Protein AF-A0A963PH60-F1 (afdb_monomer)

Sequence (102 aa):
MQGYPPNDAPQRLEKDRLSLALSRLRGVYSDNLIEVVEWCMSLDPLSRPQSVFALQKELSRETERSYTKLTVAEKMRLQFDNIVSDNKKSPRKSTVAGTKFK

Structure (mmCIF, N/CA/C/O backbone):
data_AF-A0A963PH60-F1
#
_entry.id   AF-A0A963PH60-F1
#
loop_
_atom_site.group_PDB
_atom_site.id
_atom_site.type_symbol
_atom_site.label_atom_id
_atom_site.label_alt_id
_atom_site.label_comp_id
_atom_site.label_asym_id
_atom_site.label_entity_id
_atom_site.label_seq_id
_atom_site.pdbx_PDB_ins_code
_atom_site.Cartn_x
_atom_site.Cartn_y
_atom_site.Cartn_z
_atom_site.occupancy
_atom_site.B_iso_or_equiv
_atom_site.auth_seq_id
_atom_site.auth_comp_id
_atom_site.auth_asym_id
_atom_site.auth_atom_id
_atom_site.pdbx_PDB_model_num
ATOM 1 N N . MET A 1 1 ? 1.015 -8.530 12.121 1.00 63.09 1 MET A N 1
ATOM 2 C CA . MET A 1 1 ? 2.007 -9.053 11.152 1.00 63.09 1 MET A CA 1
ATOM 3 C C . MET A 1 1 ? 1.522 -10.393 10.619 1.00 63.09 1 MET A C 1
ATOM 5 O O . MET A 1 1 ? 1.253 -11.270 11.425 1.00 63.09 1 MET A O 1
ATOM 9 N N . GLN A 1 2 ? 1.374 -10.545 9.299 1.00 69.19 2 GLN A N 1
ATOM 10 C CA . GLN A 1 2 ? 0.912 -11.799 8.682 1.00 69.19 2 GLN A CA 1
ATOM 11 C C . GLN A 1 2 ? 2.007 -12.888 8.648 1.00 69.19 2 GLN A C 1
ATOM 13 O O . GLN A 1 2 ? 1.688 -14.060 8.526 1.00 69.19 2 GLN A O 1
ATOM 18 N N . GLY A 1 3 ? 3.283 -12.524 8.842 1.00 79.19 3 GLY A N 1
ATOM 19 C CA . GLY A 1 3 ? 4.381 -13.471 9.097 1.00 79.19 3 GLY A CA 1
ATOM 20 C C . GLY A 1 3 ? 5.003 -14.121 7.856 1.00 79.19 3 GLY A C 1
ATOM 21 O O . GLY A 1 3 ? 5.986 -14.840 7.983 1.00 79.19 3 GLY A O 1
ATOM 22 N N . TYR A 1 4 ? 4.477 -13.841 6.665 1.00 80.12 4 TYR A N 1
ATOM 23 C CA . TYR A 1 4 ? 5.022 -14.284 5.380 1.00 80.12 4 TYR A CA 1
ATOM 24 C C . TYR A 1 4 ? 5.061 -13.090 4.421 1.00 80.12 4 TYR A C 1
ATOM 26 O O . TYR A 1 4 ? 4.164 -12.239 4.490 1.00 80.12 4 TYR A O 1
ATOM 34 N N . PRO A 1 5 ? 6.081 -12.996 3.550 1.00 82.19 5 PRO A N 1
ATOM 35 C CA . PRO A 1 5 ? 6.160 -11.918 2.580 1.00 82.19 5 PRO A CA 1
ATOM 36 C C . PRO A 1 5 ? 4.979 -11.990 1.594 1.00 82.19 5 PRO A C 1
ATOM 38 O O . PRO A 1 5 ? 4.486 -13.081 1.294 1.00 82.19 5 PRO A O 1
ATOM 41 N N . PRO A 1 6 ? 4.498 -10.839 1.100 1.00 85.81 6 PRO A N 1
ATOM 42 C CA . PRO A 1 6 ? 3.501 -10.800 0.037 1.00 85.81 6 PRO A CA 1
ATOM 43 C C . PRO A 1 6 ? 4.062 -11.398 -1.261 1.00 85.81 6 PRO A C 1
ATOM 45 O O . PRO A 1 6 ? 5.273 -11.452 -1.455 1.00 85.81 6 PRO A O 1
ATOM 48 N N . ASN A 1 7 ? 3.170 -11.821 -2.160 1.00 87.88 7 ASN A N 1
ATOM 49 C CA . ASN A 1 7 ? 3.560 -12.358 -3.466 1.00 87.88 7 ASN A CA 1
ATOM 50 C C . ASN A 1 7 ? 4.370 -11.330 -4.276 1.00 87.88 7 ASN A C 1
ATOM 52 O O . ASN A 1 7 ? 4.074 -10.130 -4.236 1.00 87.88 7 ASN A O 1
ATOM 56 N N . ASP A 1 8 ? 5.319 -11.818 -5.075 1.00 88.12 8 ASP A N 1
ATOM 57 C CA . ASP A 1 8 ? 6.129 -10.979 -5.959 1.00 88.12 8 ASP A CA 1
ATOM 58 C C . ASP A 1 8 ? 5.280 -10.250 -7.011 1.00 88.12 8 ASP A C 1
ATOM 60 O O . ASP A 1 8 ? 4.204 -10.708 -7.414 1.00 88.12 8 ASP A O 1
ATOM 64 N N . ALA A 1 9 ? 5.791 -9.119 -7.507 1.00 87.06 9 ALA A N 1
ATOM 65 C CA . ALA A 1 9 ? 5.078 -8.263 -8.456 1.00 87.06 9 ALA A CA 1
ATOM 66 C C . ALA A 1 9 ? 4.580 -8.997 -9.723 1.00 87.06 9 ALA A C 1
ATOM 68 O O . ALA A 1 9 ? 3.411 -8.807 -10.058 1.00 87.06 9 ALA A O 1
ATOM 69 N N . PRO A 1 10 ? 5.358 -9.882 -10.389 1.00 89.19 10 PRO A N 1
ATOM 70 C CA . PRO A 1 10 ? 4.865 -10.612 -11.560 1.00 89.19 10 PRO A CA 1
ATOM 71 C C . PRO A 1 10 ? 3.643 -11.491 -11.263 1.00 89.19 10 PRO A C 1
ATOM 73 O O . PRO A 1 10 ? 2.698 -11.512 -12.042 1.00 89.19 10 PRO A O 1
ATOM 76 N N . GLN A 1 11 ? 3.608 -12.160 -10.106 1.00 89.50 11 GLN A N 1
ATOM 77 C CA . GLN A 1 11 ? 2.462 -12.990 -9.707 1.00 89.50 11 GLN A CA 1
ATOM 78 C C . GLN A 1 11 ? 1.235 -12.138 -9.360 1.00 89.50 11 GLN A C 1
ATOM 80 O O . GLN A 1 11 ? 0.093 -12.552 -9.561 1.00 89.50 11 GLN A O 1
ATOM 85 N N . ARG A 1 12 ? 1.458 -10.927 -8.839 1.00 92.69 12 ARG A N 1
ATOM 86 C CA . ARG A 1 12 ? 0.388 -9.970 -8.543 1.00 92.69 12 ARG A CA 1
ATOM 87 C C . ARG A 1 12 ? -0.218 -9.341 -9.800 1.00 92.69 12 ARG A C 1
ATOM 89 O O . ARG A 1 12 ? -1.386 -8.976 -9.743 1.00 92.69 12 ARG A O 1
ATOM 96 N N . LEU A 1 13 ? 0.512 -9.271 -10.921 1.00 90.94 13 LEU A N 1
ATOM 97 C CA . LEU A 1 13 ? -0.052 -8.839 -12.211 1.00 90.94 13 LEU A CA 1
ATOM 98 C C . LEU A 1 13 ? -1.166 -9.778 -12.697 1.00 90.94 13 LEU A C 1
ATOM 100 O O . LEU A 1 13 ? -2.132 -9.315 -13.294 1.00 90.94 13 LEU A O 1
ATOM 104 N N . GLU A 1 14 ? -1.061 -11.082 -12.421 1.00 90.06 14 GLU A N 1
ATOM 105 C CA . GLU A 1 14 ? -2.108 -12.050 -12.774 1.00 90.06 14 GLU A CA 1
ATOM 106 C C . GLU A 1 14 ? -3.323 -11.944 -11.848 1.00 90.06 14 GLU A C 1
ATOM 108 O O . GLU A 1 14 ? -4.473 -11.936 -12.292 1.00 90.06 14 GLU A O 1
ATOM 113 N N . LYS A 1 15 ? -3.073 -11.905 -10.534 1.00 88.00 15 LYS A N 1
ATOM 114 C CA . LYS A 1 15 ? -4.121 -11.779 -9.523 1.00 88.00 15 LYS A CA 1
ATOM 115 C C . LYS A 1 15 ? -3.596 -11.070 -8.286 1.00 88.00 15 LYS A C 1
ATOM 117 O O . LYS A 1 15 ? -3.007 -11.698 -7.400 1.00 88.00 15 LYS A O 1
ATOM 122 N N . ASP A 1 16 ? -3.900 -9.783 -8.176 1.00 88.69 16 ASP A N 1
ATOM 123 C CA . ASP A 1 16 ? -3.544 -9.036 -6.980 1.00 88.69 16 ASP A CA 1
ATOM 124 C C . ASP A 1 16 ? -4.494 -9.377 -5.824 1.00 88.69 16 ASP A C 1
ATOM 126 O O . ASP A 1 16 ? -5.718 -9.283 -5.931 1.00 88.69 16 ASP A O 1
ATOM 130 N N . ARG A 1 17 ? -3.916 -9.813 -4.704 1.00 88.62 17 ARG A N 1
ATOM 131 C CA . ARG A 1 17 ? -4.636 -10.073 -3.446 1.00 88.62 17 ARG A CA 1
ATOM 132 C C . ARG A 1 17 ? -4.113 -9.203 -2.305 1.00 88.62 17 ARG A C 1
ATOM 134 O O . ARG A 1 17 ? -4.468 -9.459 -1.156 1.00 88.62 17 ARG A O 1
ATOM 141 N N . LEU A 1 18 ? -3.270 -8.210 -2.599 1.00 89.62 18 LEU A N 1
ATOM 142 C CA . LEU A 1 18 ? -2.663 -7.358 -1.583 1.00 89.62 18 LEU A CA 1
ATOM 143 C C . LEU A 1 18 ? -3.722 -6.583 -0.794 1.00 89.62 18 LEU A C 1
ATOM 145 O O . LEU A 1 18 ? -3.735 -6.667 0.431 1.00 89.62 18 LEU A O 1
ATOM 149 N N . SER A 1 19 ? -4.648 -5.912 -1.479 1.00 87.50 19 SER A N 1
ATOM 150 C CA . SER A 1 19 ? -5.732 -5.146 -0.848 1.00 87.50 19 SER A CA 1
ATOM 151 C C . SER A 1 19 ? -6.584 -6.012 0.088 1.00 87.50 19 SER A C 1
ATOM 153 O O . SER A 1 19 ? -6.908 -5.617 1.209 1.00 87.50 19 SER A O 1
ATOM 155 N N . LEU A 1 20 ? -6.877 -7.251 -0.320 1.00 87.50 20 LEU A N 1
ATOM 156 C CA . LEU A 1 20 ? -7.584 -8.243 0.494 1.00 87.50 20 LEU A CA 1
ATOM 157 C C . LEU A 1 20 ? -6.777 -8.680 1.726 1.00 87.50 20 LEU A C 1
ATOM 159 O O . LEU A 1 20 ? -7.339 -8.893 2.799 1.00 87.50 20 LEU A O 1
ATOM 163 N N . ALA A 1 21 ? -5.466 -8.874 1.575 1.00 88.06 21 ALA A N 1
ATOM 164 C CA . ALA A 1 21 ? -4.590 -9.247 2.680 1.00 88.06 21 ALA A CA 1
ATOM 165 C C . ALA A 1 21 ? -4.482 -8.106 3.703 1.00 88.06 21 ALA A C 1
ATOM 167 O O . ALA A 1 21 ? -4.641 -8.335 4.902 1.00 88.06 21 ALA A O 1
ATOM 168 N N . LEU A 1 22 ? -4.306 -6.873 3.227 1.00 88.62 22 LEU A N 1
ATOM 169 C CA . LEU A 1 22 ? -4.213 -5.671 4.051 1.00 88.62 22 LEU A CA 1
ATOM 170 C C . LEU A 1 22 ? -5.521 -5.356 4.785 1.00 88.62 22 LEU A C 1
ATOM 172 O O . LEU A 1 22 ? -5.496 -5.016 5.967 1.00 88.62 22 LEU A O 1
ATOM 176 N N . SER A 1 23 ? -6.675 -5.563 4.148 1.00 85.81 23 SER A N 1
ATOM 177 C CA . SER A 1 23 ? -7.977 -5.350 4.796 1.00 85.81 23 SER A CA 1
ATOM 178 C C . SER A 1 23 ? -8.252 -6.310 5.962 1.00 85.81 23 SER A C 1
ATOM 180 O O . SER A 1 23 ? -9.009 -5.958 6.864 1.00 85.81 23 SER A O 1
ATOM 182 N N . ARG A 1 24 ? -7.583 -7.473 6.038 1.00 87.00 24 ARG A N 1
ATOM 183 C CA . ARG A 1 24 ? -7.628 -8.351 7.231 1.00 87.00 24 ARG A CA 1
ATOM 184 C C . ARG A 1 24 ? -6.890 -7.769 8.434 1.00 87.00 24 ARG A C 1
ATOM 186 O O . ARG A 1 24 ? -7.108 -8.229 9.550 1.00 87.00 24 ARG A O 1
ATOM 193 N N . LEU A 1 25 ? -6.006 -6.797 8.213 1.00 86.94 25 LEU A N 1
ATOM 194 C CA . LEU A 1 25 ? -5.256 -6.118 9.265 1.00 86.94 25 LEU A CA 1
ATOM 195 C C . LEU A 1 25 ? -5.981 -4.871 9.803 1.00 86.94 25 LEU A C 1
ATOM 197 O O . LEU A 1 25 ? -5.514 -4.279 10.783 1.00 86.94 25 LEU A O 1
ATOM 201 N N . ARG A 1 26 ? -7.127 -4.491 9.212 1.00 85.62 26 ARG A N 1
ATOM 202 C CA . ARG A 1 26 ? -7.996 -3.441 9.762 1.00 85.62 26 ARG A CA 1
ATOM 203 C C . ARG A 1 26 ? -8.424 -3.807 11.182 1.00 85.62 26 ARG A C 1
ATOM 205 O O . ARG A 1 26 ? -8.793 -4.946 11.466 1.00 85.62 26 ARG A O 1
ATOM 212 N N . GLY A 1 27 ? -8.360 -2.835 12.088 1.00 82.00 27 GLY A N 1
ATOM 213 C CA . GLY A 1 27 ? -8.618 -3.036 13.518 1.00 82.00 27 GLY A CA 1
ATOM 214 C C . GLY A 1 27 ? -7.385 -3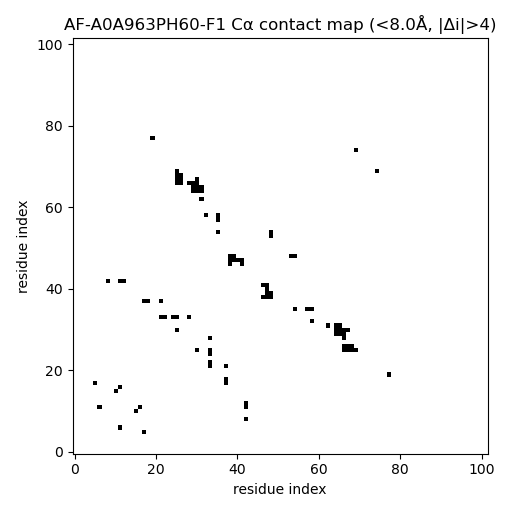.429 14.341 1.00 82.00 27 GLY A C 1
ATOM 215 O O . GLY A 1 27 ? -7.435 -3.312 15.561 1.00 82.00 27 GLY A O 1
ATOM 216 N N . VAL A 1 28 ? -6.282 -3.838 13.699 1.00 87.38 28 VAL A N 1
ATOM 217 C CA . VAL A 1 28 ? -4.957 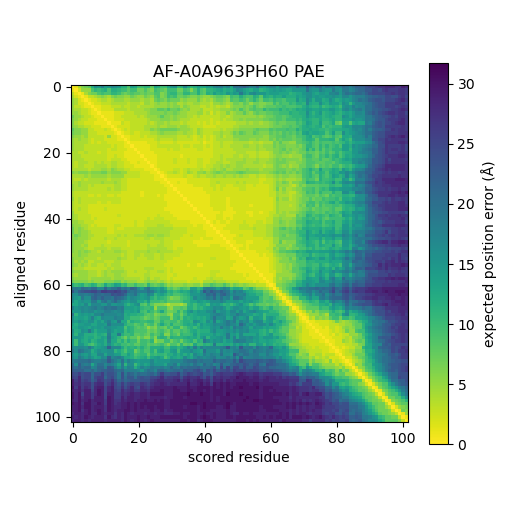-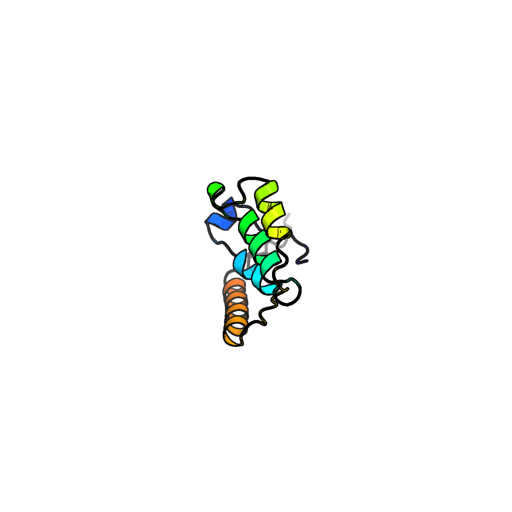3.984 14.337 1.00 87.38 28 VAL A CA 1
ATOM 218 C C . VAL A 1 28 ? -4.097 -2.760 14.030 1.00 87.38 28 VAL A C 1
ATOM 220 O O . VAL A 1 28 ? -3.523 -2.155 14.934 1.00 87.38 28 VAL A O 1
ATOM 223 N N . TYR A 1 29 ? -4.053 -2.363 12.759 1.00 88.38 29 TYR A N 1
ATOM 224 C CA . TYR A 1 29 ? -3.394 -1.140 12.301 1.00 88.38 29 TYR A CA 1
ATOM 225 C C . TYR A 1 29 ? -4.433 -0.090 11.892 1.00 88.38 29 TYR A C 1
ATOM 227 O O . TYR A 1 29 ? -5.578 -0.438 11.591 1.00 88.38 29 TYR A O 1
ATOM 235 N N . SER A 1 30 ? -4.041 1.187 11.936 1.00 88.88 30 SER A N 1
ATOM 236 C CA . SER A 1 30 ? -4.878 2.301 11.480 1.00 88.88 30 SER A CA 1
ATOM 237 C C . SER A 1 30 ? -5.034 2.279 9.962 1.00 88.88 30 SER A C 1
ATOM 239 O O . SER A 1 30 ? -4.144 1.801 9.252 1.00 88.88 30 SER A O 1
ATOM 241 N N . ASP A 1 31 ? -6.129 2.853 9.466 1.00 88.38 31 ASP A N 1
ATOM 242 C CA . ASP A 1 31 ? -6.402 2.893 8.027 1.00 88.38 31 ASP A CA 1
ATOM 243 C C . ASP A 1 31 ? -5.312 3.664 7.268 1.00 88.38 31 ASP A C 1
ATOM 245 O O . ASP A 1 31 ? -4.790 3.152 6.284 1.00 88.38 31 ASP A O 1
ATOM 249 N N . ASN A 1 32 ? -4.839 4.794 7.813 1.00 90.25 32 ASN A N 1
ATOM 250 C CA . ASN A 1 32 ? -3.730 5.560 7.227 1.00 90.25 32 ASN A CA 1
ATOM 251 C C . ASN A 1 32 ? -2.458 4.712 7.031 1.00 90.25 32 ASN A C 1
ATOM 253 O O . ASN A 1 32 ? -1.809 4.772 5.993 1.00 90.25 32 ASN A O 1
ATOM 257 N N . LEU A 1 33 ? -2.093 3.876 8.013 1.00 90.44 33 LEU A N 1
ATOM 258 C CA . LEU A 1 33 ? -0.907 3.026 7.873 1.00 90.44 33 LEU A CA 1
ATOM 259 C C . LEU A 1 33 ? -1.118 1.953 6.799 1.00 90.44 33 LEU A C 1
ATOM 261 O O . LEU A 1 33 ? -0.195 1.645 6.048 1.00 90.44 33 LEU A O 1
ATOM 265 N N . ILE A 1 34 ? -2.321 1.383 6.732 1.00 91.38 34 ILE A N 1
ATOM 266 C CA . ILE A 1 34 ? -2.673 0.387 5.719 1.00 91.38 34 ILE A CA 1
ATOM 267 C C . ILE A 1 34 ? -2.594 1.001 4.314 1.00 91.38 34 ILE A C 1
ATOM 269 O O . ILE A 1 34 ? -1.980 0.404 3.431 1.00 91.38 34 ILE A O 1
ATOM 273 N N . GLU A 1 35 ? -3.138 2.202 4.131 1.00 90.94 35 GLU A N 1
ATOM 274 C CA . GLU A 1 35 ? -3.122 2.939 2.864 1.00 90.94 35 GLU A CA 1
ATOM 275 C C . GLU A 1 35 ? -1.698 3.298 2.425 1.00 90.94 35 GLU A C 1
ATOM 277 O O . GLU A 1 35 ? -1.330 3.071 1.273 1.00 90.94 35 GLU A O 1
ATOM 282 N N . VAL A 1 36 ? -0.851 3.773 3.344 1.00 93.25 36 VAL A N 1
ATOM 283 C CA . VAL A 1 36 ? 0.557 4.076 3.039 1.00 93.25 36 VAL A CA 1
ATOM 284 C C . VAL A 1 36 ? 1.316 2.823 2.591 1.00 93.25 36 VAL A C 1
ATOM 286 O O . VAL A 1 36 ? 2.112 2.880 1.648 1.00 93.25 36 VAL A O 1
ATOM 289 N N . VAL A 1 37 ? 1.072 1.674 3.229 1.00 93.12 37 VAL A N 1
ATOM 290 C CA . VAL A 1 37 ? 1.691 0.401 2.829 1.00 93.12 37 VAL A CA 1
ATOM 291 C C . VAL A 1 37 ? 1.194 -0.037 1.450 1.00 93.12 37 VAL A C 1
ATOM 293 O O . VAL A 1 37 ? 2.006 -0.445 0.618 1.00 93.12 37 VAL A O 1
ATOM 296 N N . GLU A 1 38 ? -0.108 0.079 1.181 1.00 92.50 38 GLU A N 1
ATOM 297 C CA . GLU A 1 38 ? -0.683 -0.216 -0.135 1.00 92.50 38 GLU A CA 1
ATOM 298 C C . GLU A 1 38 ? -0.066 0.672 -1.224 1.00 92.50 38 GLU A C 1
ATOM 300 O O . GLU A 1 38 ? 0.380 0.162 -2.255 1.00 92.50 38 GLU A O 1
ATOM 305 N N . TRP A 1 39 ? 0.083 1.970 -0.949 1.00 94.50 39 TRP A N 1
ATOM 306 C CA . TRP A 1 39 ? 0.708 2.938 -1.848 1.00 94.50 39 TRP A CA 1
ATOM 307 C C . TRP A 1 39 ? 2.145 2.544 -2.217 1.00 94.50 39 TRP A C 1
ATOM 309 O O . TRP A 1 39 ? 2.491 2.480 -3.402 1.00 94.50 39 TRP A O 1
ATOM 319 N N . CYS A 1 40 ? 2.961 2.182 -1.221 1.00 94.12 40 CYS A N 1
ATOM 320 C CA . CYS A 1 40 ? 4.337 1.705 -1.417 1.00 94.12 40 CYS A CA 1
ATOM 321 C C . CYS A 1 40 ? 4.422 0.438 -2.279 1.00 94.12 40 CYS A C 1
ATOM 323 O O . CYS A 1 40 ? 5.420 0.208 -2.964 1.00 94.12 40 CYS A O 1
ATOM 325 N N . MET A 1 41 ? 3.385 -0.394 -2.238 1.00 93.25 41 MET A N 1
ATOM 326 C CA . MET A 1 41 ? 3.332 -1.696 -2.894 1.00 93.25 41 MET A CA 1
ATOM 327 C C . MET A 1 41 ? 2.529 -1.700 -4.203 1.00 93.25 41 MET A C 1
ATOM 329 O O . MET A 1 41 ? 2.237 -2.781 -4.734 1.00 93.25 41 MET A O 1
ATOM 333 N N . SER A 1 42 ? 2.196 -0.524 -4.740 1.00 93.25 42 SER A N 1
ATOM 334 C CA . SER A 1 42 ? 1.488 -0.372 -6.017 1.00 93.25 42 SER A CA 1
ATOM 335 C C . SER A 1 42 ? 2.198 -1.118 -7.150 1.00 93.25 42 SER A C 1
ATOM 337 O O . SER A 1 42 ? 3.429 -1.118 -7.234 1.00 93.25 42 SER A O 1
ATOM 339 N N . LEU A 1 43 ? 1.439 -1.775 -8.031 1.00 93.00 43 LEU A N 1
ATOM 340 C CA . LEU A 1 43 ? 2.010 -2.500 -9.174 1.00 93.00 43 LEU A CA 1
ATOM 341 C C . LEU A 1 43 ? 2.738 -1.553 -10.133 1.00 93.00 43 LEU A C 1
ATOM 343 O O . LEU A 1 43 ? 3.870 -1.839 -10.518 1.00 93.00 43 LEU A O 1
ATOM 347 N N . ASP A 1 44 ? 2.123 -0.411 -10.439 1.00 93.12 44 ASP A N 1
ATOM 348 C CA . ASP A 1 44 ? 2.744 0.665 -11.206 1.00 93.12 44 ASP A CA 1
ATOM 349 C C . ASP A 1 44 ? 3.771 1.438 -10.348 1.00 93.12 44 ASP A C 1
ATOM 351 O O . ASP A 1 44 ? 3.401 1.995 -9.309 1.00 93.12 44 ASP A O 1
ATOM 355 N N . PRO A 1 45 ? 5.053 1.502 -10.755 1.00 92.12 45 PRO A N 1
ATOM 356 C CA . PRO A 1 45 ? 6.079 2.265 -10.049 1.00 92.12 45 PRO A CA 1
ATOM 357 C C . PRO A 1 45 ? 5.818 3.775 -9.995 1.00 92.12 45 PRO A C 1
ATOM 359 O O . PRO A 1 45 ? 6.236 4.415 -9.032 1.00 92.12 45 PRO A O 1
ATOM 362 N N . LEU A 1 46 ? 5.138 4.356 -10.990 1.00 95.25 46 LEU A N 1
ATOM 363 C CA . LEU A 1 46 ? 4.839 5.796 -11.002 1.00 95.25 46 LEU A CA 1
ATOM 364 C C . LEU A 1 46 ? 3.737 6.166 -10.005 1.00 95.25 46 LEU A C 1
ATOM 366 O O . LEU A 1 46 ? 3.721 7.272 -9.472 1.00 95.25 46 LEU A O 1
ATOM 370 N N . SER A 1 47 ? 2.871 5.208 -9.688 1.00 94.56 47 SER A N 1
ATOM 371 C CA . SER A 1 47 ? 1.841 5.346 -8.662 1.00 94.56 47 SER A CA 1
ATOM 372 C C . SER A 1 47 ? 2.383 5.232 -7.232 1.00 94.56 47 SER A C 1
ATOM 374 O O . SER A 1 47 ? 1.641 5.509 -6.299 1.00 94.56 47 SER A O 1
ATOM 376 N N . ARG A 1 48 ? 3.650 4.839 -7.023 1.00 95.69 48 ARG A N 1
ATOM 377 C CA . ARG A 1 48 ? 4.299 4.747 -5.696 1.00 95.69 48 ARG A CA 1
ATOM 378 C C . ARG A 1 48 ? 4.771 6.119 -5.190 1.00 95.69 48 ARG A C 1
ATOM 380 O O . ARG A 1 48 ? 4.866 7.060 -5.984 1.00 95.69 48 ARG A O 1
ATOM 387 N N . PRO A 1 49 ? 5.144 6.259 -3.902 1.00 96.38 49 PRO A N 1
ATOM 388 C CA . PRO A 1 49 ? 5.844 7.450 -3.430 1.00 96.38 49 PRO A CA 1
ATOM 389 C C . PRO A 1 49 ? 7.129 7.682 -4.230 1.00 96.38 49 PRO A C 1
ATOM 391 O O . PRO A 1 49 ? 8.049 6.868 -4.214 1.00 96.38 49 PRO A O 1
ATOM 394 N N . GLN A 1 50 ? 7.193 8.829 -4.907 1.00 96.62 50 GLN A N 1
ATOM 395 C CA . GLN A 1 50 ? 8.318 9.200 -5.775 1.00 96.62 50 GLN A CA 1
ATOM 396 C C . GLN A 1 50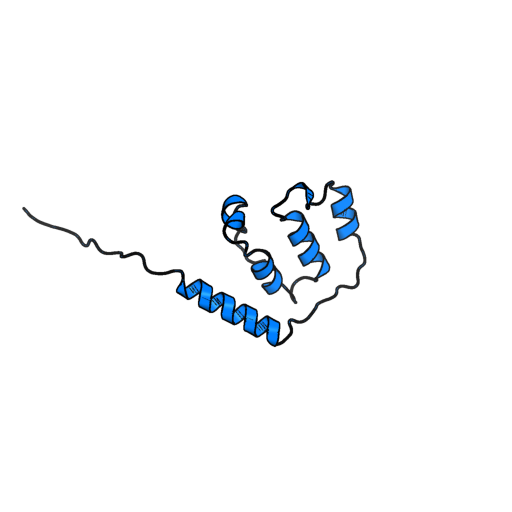 ? 9.554 9.678 -4.996 1.00 96.62 50 GLN A C 1
ATOM 398 O O . GLN A 1 50 ? 10.607 9.926 -5.577 1.00 96.62 50 GLN A O 1
ATOM 403 N N . SER A 1 51 ? 9.448 9.830 -3.674 1.00 97.00 51 SER A N 1
ATOM 404 C CA . SER A 1 51 ? 10.581 10.150 -2.809 1.00 97.00 51 SER A CA 1
ATOM 405 C C . SER A 1 51 ? 10.349 9.680 -1.377 1.00 97.00 51 SER A C 1
ATOM 407 O O . SER A 1 51 ? 9.214 9.524 -0.920 1.00 97.00 51 SER A O 1
ATOM 409 N N . VAL A 1 52 ? 11.448 9.521 -0.637 1.00 95.69 52 VAL A N 1
ATOM 410 C CA . VAL A 1 52 ? 11.405 9.241 0.805 1.00 95.69 52 VAL A CA 1
ATOM 411 C C . VAL A 1 52 ? 10.704 10.372 1.556 1.00 95.69 52 VAL A C 1
ATOM 413 O O . VAL A 1 52 ? 9.934 10.106 2.470 1.00 95.69 52 VAL A O 1
ATOM 416 N N . PHE A 1 53 ? 10.904 11.623 1.135 1.00 95.81 53 PHE A N 1
ATOM 417 C CA . PHE A 1 53 ? 10.238 12.776 1.736 1.00 95.81 53 PHE A CA 1
ATOM 418 C C . PHE A 1 53 ? 8.711 12.728 1.560 1.00 95.81 53 PHE A C 1
ATOM 420 O O . PHE A 1 53 ? 7.980 13.028 2.499 1.00 95.81 53 PHE A O 1
ATOM 427 N N . ALA A 1 54 ? 8.212 12.302 0.392 1.00 93.69 54 ALA A N 1
ATOM 428 C CA . ALA A 1 54 ? 6.775 12.134 0.162 1.00 93.69 54 ALA A CA 1
ATOM 429 C C . ALA A 1 54 ? 6.172 11.061 1.083 1.00 93.69 54 ALA A C 1
ATOM 431 O O . ALA A 1 54 ? 5.110 11.273 1.666 1.00 93.69 54 ALA A O 1
ATOM 432 N N . LEU A 1 55 ? 6.886 9.947 1.269 1.00 94.81 55 LEU A N 1
ATOM 433 C CA . LEU A 1 55 ? 6.490 8.899 2.208 1.00 94.81 55 LEU A CA 1
ATOM 434 C C . LEU A 1 55 ? 6.521 9.390 3.664 1.00 94.81 55 LEU A C 1
ATOM 436 O O . LEU A 1 55 ? 5.568 9.170 4.407 1.00 94.81 55 LEU A O 1
ATOM 440 N N . GLN A 1 56 ? 7.593 10.077 4.070 1.00 93.94 56 GLN A N 1
ATOM 441 C CA . GLN A 1 56 ? 7.721 10.660 5.409 1.00 93.94 56 GLN A CA 1
ATOM 442 C C . GLN A 1 56 ? 6.589 11.638 5.697 1.00 93.94 56 GLN A C 1
ATOM 444 O O . GLN A 1 56 ? 5.993 11.567 6.764 1.00 93.94 56 GLN A O 1
ATOM 449 N N . LYS A 1 57 ? 6.247 12.504 4.738 1.00 91.69 57 LYS A N 1
ATOM 450 C CA . LYS A 1 57 ? 5.138 13.447 4.875 1.00 91.69 57 LYS A CA 1
ATOM 451 C C . LYS A 1 57 ? 3.827 12.725 5.177 1.00 91.69 57 LYS A C 1
ATOM 453 O O . LYS A 1 57 ? 3.137 13.142 6.096 1.00 91.69 57 LYS A O 1
ATOM 458 N N . GLU A 1 58 ? 3.507 11.653 4.454 1.00 90.50 58 GLU A N 1
ATOM 459 C CA . GLU A 1 58 ? 2.261 10.904 4.664 1.00 90.50 58 GLU A CA 1
ATOM 460 C C . GLU A 1 58 ? 2.247 10.154 6.008 1.00 90.50 58 GLU A C 1
ATOM 462 O O . GLU A 1 58 ? 1.237 10.149 6.709 1.00 90.50 58 GLU A O 1
ATOM 467 N N . LEU A 1 59 ? 3.392 9.603 6.427 1.00 90.06 59 LEU A N 1
ATOM 468 C CA . LEU A 1 59 ? 3.553 8.972 7.743 1.00 90.06 59 LEU A CA 1
ATOM 469 C C . LEU A 1 59 ? 3.483 9.973 8.906 1.00 90.06 59 LEU A C 1
ATOM 471 O O . LEU A 1 59 ? 2.998 9.629 9.982 1.00 90.06 59 LEU A O 1
ATOM 475 N N . SER A 1 60 ? 3.978 11.194 8.702 1.00 88.44 60 SER A N 1
ATOM 476 C CA . SER A 1 60 ? 3.973 12.275 9.692 1.00 88.44 60 SER A CA 1
ATOM 477 C C . SER A 1 60 ? 2.641 13.014 9.776 1.00 88.44 60 SER A C 1
ATOM 479 O O . SER A 1 60 ? 2.485 13.864 10.651 1.00 88.44 60 SER A O 1
ATOM 481 N N . ARG A 1 61 ? 1.671 12.722 8.900 1.00 83.25 61 ARG A N 1
ATOM 482 C CA . ARG A 1 61 ? 0.325 13.279 9.046 1.00 83.25 61 ARG A CA 1
ATOM 483 C C . ARG A 1 61 ? -0.283 12.746 10.334 1.00 83.25 61 ARG A C 1
ATOM 485 O O . ARG A 1 61 ? -0.585 11.557 10.444 1.00 83.25 61 ARG A O 1
ATOM 492 N N . GLU A 1 62 ? -0.535 13.655 11.267 1.00 65.00 62 GLU A N 1
ATOM 493 C CA . GLU A 1 62 ? -1.404 13.451 12.427 1.00 65.00 62 GLU A CA 1
ATOM 494 C C . GLU A 1 62 ? -2.862 13.340 11.963 1.00 65.00 62 GLU A C 1
ATOM 496 O O . GLU A 1 62 ? -3.729 14.139 12.297 1.00 65.00 62 GLU A O 1
ATOM 501 N N . THR A 1 63 ? -3.138 12.358 11.114 1.00 60.84 63 THR A N 1
ATOM 502 C CA . THR A 1 63 ? -4.509 11.970 10.821 1.00 60.84 63 THR A CA 1
ATOM 503 C C . THR A 1 63 ? -4.982 11.208 12.046 1.00 60.84 63 THR A C 1
ATOM 505 O O . THR A 1 63 ? -4.284 10.290 12.499 1.00 60.84 63 THR A O 1
ATOM 508 N N . GLU A 1 64 ? -6.129 11.590 12.614 1.00 59.41 64 GLU A N 1
ATOM 509 C CA . GLU A 1 64 ? -6.745 10.818 13.691 1.00 59.41 64 GLU A CA 1
ATOM 510 C C . GLU A 1 64 ? -6.729 9.348 13.286 1.00 59.41 64 GLU A C 1
ATOM 512 O O . GLU A 1 64 ? -7.089 9.020 12.150 1.00 59.41 64 GLU A O 1
ATOM 517 N N . ARG A 1 65 ? -6.232 8.474 14.172 1.00 61.53 65 ARG A N 1
ATOM 518 C CA . ARG A 1 65 ? -6.132 7.037 13.905 1.00 61.53 65 ARG A CA 1
ATOM 519 C C . ARG A 1 65 ? -7.541 6.497 13.692 1.00 61.53 65 ARG A C 1
ATOM 521 O O . ARG A 1 65 ? -8.195 6.041 14.624 1.00 61.53 65 ARG A O 1
ATOM 528 N N . SER A 1 66 ? -8.001 6.587 12.457 1.00 65.56 66 SER A N 1
ATOM 529 C CA . SER A 1 66 ? -9.298 6.112 12.042 1.00 65.56 66 SER A CA 1
ATOM 530 C C . SER A 1 66 ? -9.156 4.611 11.902 1.00 65.56 66 SER A C 1
ATOM 532 O O . SER A 1 66 ? -8.310 4.102 11.164 1.00 65.56 66 SER A O 1
ATOM 534 N N . TYR A 1 67 ? -9.908 3.913 12.741 1.00 65.50 67 TYR A N 1
ATOM 535 C CA . TYR A 1 67 ? -10.058 2.475 12.686 1.00 65.50 67 TYR A CA 1
ATOM 536 C C . TYR A 1 67 ? -11.461 2.214 12.166 1.00 65.50 67 TYR A C 1
ATOM 538 O O . TYR A 1 67 ? -12.412 2.110 12.946 1.00 65.50 67 TYR A O 1
ATOM 546 N N . THR A 1 68 ? -11.612 2.120 10.848 1.00 71.56 68 THR A N 1
ATOM 547 C CA . THR A 1 68 ? -12.871 1.660 10.274 1.00 71.56 68 THR A CA 1
ATOM 548 C C . THR A 1 68 ? -13.064 0.194 10.653 1.00 71.56 68 THR A C 1
ATOM 550 O O . THR A 1 68 ? -12.375 -0.727 10.207 1.00 71.56 68 THR A O 1
ATOM 553 N N . LYS A 1 69 ? -14.007 -0.048 11.568 1.00 63.59 69 LYS A N 1
ATOM 554 C CA . LYS A 1 69 ? -14.487 -1.402 11.842 1.00 63.59 69 LYS A CA 1
ATOM 555 C C . LYS A 1 69 ? -15.113 -1.907 10.546 1.00 63.59 69 LYS A C 1
ATOM 557 O O . LYS A 1 69 ? -16.006 -1.252 10.018 1.00 63.59 69 LYS A O 1
ATOM 562 N N . LEU A 1 70 ? -14.673 -3.070 10.064 1.00 70.50 70 LEU A N 1
ATOM 563 C CA . LEU A 1 70 ? -15.303 -3.694 8.903 1.00 70.50 70 LEU A CA 1
ATOM 564 C C . LEU A 1 70 ? -16.816 -3.799 9.109 1.00 70.50 70 LEU A C 1
ATOM 566 O O . LEU A 1 70 ? -17.276 -4.359 10.115 1.00 70.50 70 LEU A O 1
ATOM 570 N N . THR A 1 71 ? -17.566 -3.324 8.123 1.00 76.81 71 THR A N 1
ATOM 571 C CA . THR A 1 71 ? -19.011 -3.516 8.055 1.00 76.81 71 THR A CA 1
ATOM 572 C C . THR A 1 71 ? -19.340 -5.005 7.905 1.00 76.81 71 THR A C 1
ATOM 574 O O . THR A 1 71 ? -18.521 -5.811 7.454 1.00 76.81 71 THR A O 1
ATOM 577 N N . VAL A 1 72 ? -20.558 -5.409 8.281 1.00 77.75 72 VAL A N 1
ATOM 578 C CA . VAL A 1 72 ? -21.006 -6.813 8.170 1.00 77.75 72 VAL A CA 1
ATOM 579 C C . VAL A 1 72 ? -20.899 -7.321 6.724 1.00 77.75 72 VAL A C 1
ATOM 581 O O . VAL A 1 72 ? -20.476 -8.455 6.503 1.00 77.75 72 VAL A O 1
ATOM 584 N N . ALA A 1 73 ? -21.193 -6.462 5.743 1.00 79.56 73 ALA A N 1
ATOM 585 C CA . ALA A 1 73 ? -21.072 -6.780 4.322 1.00 79.56 73 ALA A CA 1
ATOM 586 C C . ALA A 1 73 ? -19.615 -7.049 3.907 1.00 79.56 73 ALA A C 1
ATOM 588 O O . ALA A 1 73 ? -19.334 -8.040 3.229 1.00 79.56 73 ALA A O 1
ATOM 589 N N . GLU A 1 74 ? -18.671 -6.217 4.357 1.00 77.69 74 GLU A N 1
ATOM 590 C CA . GLU A 1 74 ? -17.244 -6.432 4.096 1.00 77.69 74 GLU A CA 1
ATOM 5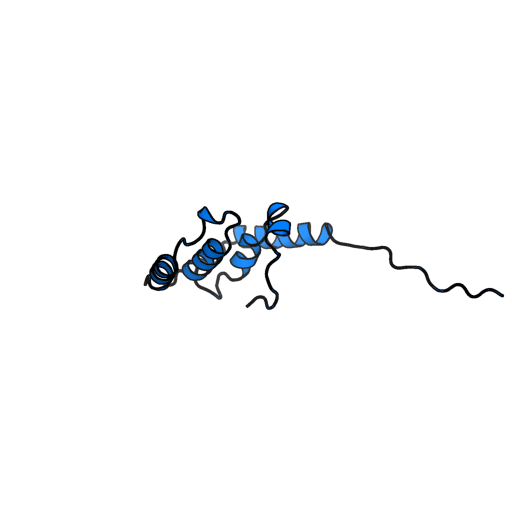91 C C . GLU A 1 74 ? -16.744 -7.720 4.758 1.00 77.69 74 GLU A C 1
ATOM 593 O O . GLU A 1 74 ? -16.002 -8.478 4.132 1.00 77.69 74 GLU A O 1
ATOM 598 N N . LYS A 1 75 ? -17.198 -8.030 5.984 1.00 75.31 75 LYS A N 1
ATOM 599 C CA . LYS A 1 75 ? -16.842 -9.291 6.658 1.00 75.31 75 LYS A CA 1
ATOM 600 C C . LYS A 1 75 ? -17.308 -10.506 5.859 1.00 75.31 75 LYS A C 1
ATOM 602 O O . LYS A 1 75 ? -16.512 -11.413 5.628 1.00 75.31 75 LYS A O 1
ATOM 607 N N . MET A 1 76 ? -18.558 -10.509 5.391 1.00 80.38 76 MET A N 1
ATOM 608 C CA . MET A 1 76 ? -19.090 -11.605 4.575 1.00 80.38 76 MET A CA 1
ATOM 609 C C . MET A 1 76 ? -18.341 -11.749 3.244 1.00 80.38 76 MET A C 1
ATOM 611 O O . MET A 1 76 ? -17.993 -12.865 2.856 1.00 80.38 76 MET A O 1
ATOM 615 N N . ARG A 1 77 ? -18.011 -10.635 2.575 1.00 80.88 77 ARG A N 1
ATOM 616 C CA . ARG A 1 77 ? -17.214 -10.649 1.337 1.00 80.88 77 ARG A CA 1
ATOM 617 C C . ARG A 1 77 ? -15.827 -11.260 1.558 1.00 80.88 77 ARG A C 1
ATOM 619 O O . ARG A 1 77 ? -15.400 -12.090 0.759 1.00 80.88 77 ARG A O 1
ATOM 626 N N . LEU A 1 78 ? -15.147 -10.903 2.651 1.00 78.75 78 LEU A N 1
ATOM 627 C CA . LEU A 1 78 ? -13.854 -11.498 3.010 1.00 78.75 78 LEU A CA 1
ATOM 628 C C . LEU A 1 78 ? -13.955 -13.009 3.273 1.00 78.75 78 LEU A C 1
ATOM 630 O O . LEU A 1 78 ? -13.040 -13.755 2.919 1.00 78.75 78 LEU A O 1
ATOM 634 N N . GLN A 1 79 ? -15.040 -13.479 3.895 1.00 78.19 79 GLN A N 1
ATOM 635 C CA . GLN A 1 79 ? -15.248 -14.910 4.147 1.00 78.19 79 GLN A CA 1
ATOM 636 C C . GLN A 1 79 ? -15.532 -15.686 2.854 1.00 78.19 79 GLN A C 1
ATOM 638 O O . GLN A 1 79 ? -14.976 -16.767 2.656 1.00 78.19 79 GLN A O 1
ATOM 643 N N . PHE A 1 80 ? -16.318 -15.112 1.943 1.00 80.75 80 PHE A N 1
ATOM 644 C CA . PHE A 1 80 ? -16.607 -15.723 0.647 1.00 80.75 80 PHE A CA 1
ATOM 645 C C . PHE A 1 80 ? -15.363 -15.805 -0.251 1.00 80.75 80 PHE A C 1
ATOM 647 O O . PHE A 1 80 ? -15.101 -16.851 -0.845 1.00 80.75 80 PHE A O 1
ATOM 654 N N . ASP A 1 81 ? -14.549 -14.741 -0.304 1.00 71.62 81 ASP A N 1
ATOM 655 C CA . ASP A 1 81 ? -13.312 -14.728 -1.100 1.00 71.62 81 ASP A CA 1
ATOM 656 C C . ASP A 1 81 ? -12.301 -15.780 -0.608 1.00 71.62 81 ASP A C 1
ATOM 658 O O . ASP A 1 81 ? -11.633 -16.427 -1.418 1.00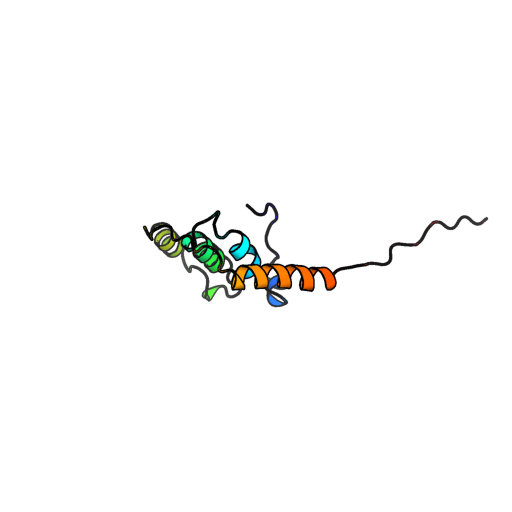 71.62 81 ASP A O 1
ATOM 662 N N . ASN A 1 82 ? -12.236 -16.022 0.710 1.00 72.25 82 ASN A N 1
ATOM 663 C CA . ASN A 1 82 ? -11.450 -17.125 1.271 1.00 72.25 82 ASN A CA 1
ATOM 664 C C . ASN A 1 82 ? -11.933 -18.485 0.748 1.00 72.25 82 ASN A C 1
ATOM 666 O O . ASN A 1 82 ? -11.129 -19.204 0.156 1.00 72.25 82 ASN A O 1
ATOM 670 N N . ILE A 1 83 ? -13.227 -18.797 0.884 1.00 78.75 83 ILE A N 1
ATOM 671 C CA . ILE A 1 83 ? -13.817 -20.090 0.484 1.00 78.75 83 ILE A CA 1
ATOM 672 C C . ILE A 1 83 ? -13.650 -20.355 -1.020 1.00 78.75 83 ILE A C 1
ATOM 674 O O . ILE A 1 83 ? -13.233 -21.440 -1.422 1.00 78.75 83 ILE A O 1
ATOM 678 N N . VAL A 1 84 ? -13.911 -19.355 -1.867 1.00 76.38 84 VAL A N 1
ATOM 679 C CA . VAL A 1 84 ? -13.757 -19.488 -3.327 1.00 76.38 84 VAL A CA 1
ATOM 680 C C . VAL A 1 84 ? -12.296 -19.680 -3.729 1.00 76.38 84 VAL A C 1
ATOM 682 O O . VAL A 1 84 ? -11.999 -20.399 -4.684 1.00 76.38 84 VAL A O 1
ATOM 685 N N . SER A 1 85 ? -11.361 -19.052 -3.013 1.00 61.25 85 SER A N 1
ATOM 686 C CA . SER A 1 85 ? -9.941 -19.241 -3.297 1.00 61.25 85 SER A CA 1
ATOM 687 C C . SER A 1 85 ? -9.374 -20.573 -2.817 1.00 61.25 85 SER A C 1
ATOM 689 O O . SER A 1 85 ? -8.446 -21.069 -3.456 1.00 61.25 85 SER A O 1
ATOM 691 N N . ASP A 1 86 ? -9.946 -21.158 -1.764 1.00 58.25 86 ASP A N 1
ATOM 692 C CA . ASP A 1 86 ? -9.577 -22.485 -1.263 1.00 58.25 86 ASP A CA 1
ATOM 693 C C . ASP A 1 86 ? -10.031 -23.578 -2.244 1.00 58.25 86 ASP A C 1
ATOM 695 O O . ASP A 1 86 ? -9.240 -24.421 -2.657 1.00 58.25 86 ASP A O 1
ATOM 699 N N . ASN A 1 87 ? -11.247 -23.456 -2.793 1.00 62.75 87 ASN A N 1
ATOM 700 C CA . ASN A 1 87 ? -11.773 -24.402 -3.787 1.00 62.75 87 ASN A CA 1
ATOM 701 C C . ASN A 1 87 ? -11.014 -24.388 -5.135 1.00 62.75 87 ASN A C 1
ATOM 703 O O . ASN A 1 87 ? -11.138 -25.309 -5.938 1.00 62.75 87 ASN A O 1
ATOM 707 N N . LY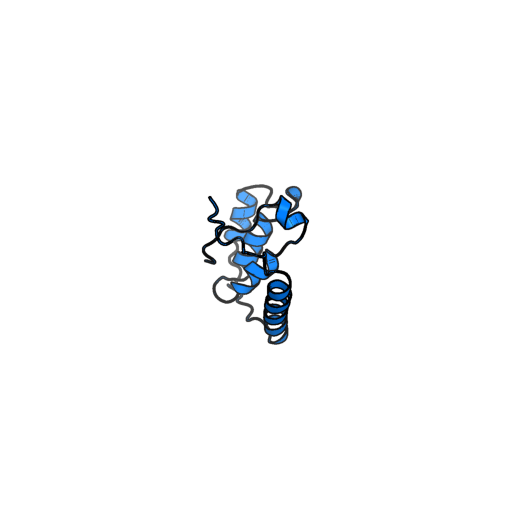S A 1 88 ? -10.196 -23.357 -5.407 1.00 58.84 88 LYS A N 1
ATOM 708 C CA . LYS A 1 88 ? -9.323 -23.317 -6.597 1.00 58.84 88 LYS A CA 1
ATOM 709 C C . LYS A 1 88 ? -7.969 -24.016 -6.370 1.00 58.84 88 LYS A C 1
ATOM 711 O O . LYS A 1 88 ? -7.224 -24.205 -7.331 1.00 58.84 88 LYS A O 1
ATOM 716 N N . LYS A 1 89 ? -7.631 -24.425 -5.139 1.00 56.38 89 LYS A N 1
ATOM 717 C CA . LYS A 1 89 ? -6.393 -25.155 -4.819 1.00 56.38 89 LYS A CA 1
ATOM 718 C C . LYS A 1 89 ? -6.692 -26.445 -4.044 1.00 56.38 89 LYS A C 1
ATOM 720 O O . LYS A 1 89 ? -6.740 -26.394 -2.826 1.00 56.38 89 LYS A O 1
ATOM 725 N N . SER A 1 90 ? -6.770 -27.587 -4.751 1.00 42.44 90 SER A N 1
ATOM 726 C CA . SER A 1 90 ? -6.191 -28.923 -4.413 1.00 42.44 90 SER A CA 1
ATOM 727 C C . SER A 1 90 ? -7.047 -30.089 -4.984 1.00 42.44 90 SER A C 1
ATOM 729 O O . SER A 1 90 ? -8.256 -29.905 -5.093 1.00 42.44 90 SER A O 1
ATOM 731 N N . PRO A 1 91 ? -6.493 -31.285 -5.326 1.00 50.59 91 PRO A N 1
ATOM 732 C CA . PRO A 1 91 ? -5.126 -31.754 -5.081 1.00 50.59 91 PRO A CA 1
ATOM 733 C C . PRO A 1 91 ? -4.320 -32.218 -6.300 1.00 50.59 91 PRO A C 1
ATOM 735 O O . PRO A 1 91 ? -4.806 -32.809 -7.263 1.00 50.59 91 PRO A O 1
ATOM 738 N N . ARG A 1 92 ? -3.004 -32.032 -6.159 1.00 45.78 92 ARG A N 1
ATOM 739 C CA . ARG A 1 92 ? -1.976 -32.845 -6.811 1.00 45.78 92 ARG A CA 1
ATOM 740 C C . ARG A 1 92 ? -2.225 -34.320 -6.479 1.00 45.78 92 ARG A C 1
ATOM 742 O O . ARG A 1 92 ? -2.292 -34.681 -5.307 1.00 45.78 92 ARG A O 1
ATOM 749 N N . LYS A 1 93 ? -2.289 -35.174 -7.502 1.00 35.62 93 LYS A N 1
ATOM 750 C CA . LYS A 1 93 ? -2.166 -36.629 -7.349 1.00 35.62 93 LYS A CA 1
ATOM 751 C C . LYS A 1 93 ? -0.769 -36.951 -6.809 1.00 35.62 93 LYS A C 1
ATOM 753 O O . LYS A 1 93 ? 0.221 -36.809 -7.519 1.00 35.62 93 LYS A O 1
ATOM 758 N N . SER A 1 94 ? -0.704 -37.385 -5.559 1.00 45.66 94 SER A N 1
ATOM 759 C CA . SER A 1 94 ? 0.445 -38.045 -4.949 1.00 45.66 94 SER A CA 1
ATOM 760 C C . SER A 1 94 ? 0.166 -39.545 -4.886 1.00 45.66 94 SER A C 1
ATOM 762 O O . SER A 1 94 ? -0.508 -39.972 -3.961 1.00 45.66 94 SER A O 1
ATOM 764 N N . THR A 1 95 ? 0.658 -40.336 -5.843 1.00 42.25 95 THR A N 1
ATOM 765 C CA . THR A 1 95 ? 0.819 -41.798 -5.696 1.00 42.25 95 THR A CA 1
ATOM 766 C C . THR A 1 95 ? 1.728 -42.341 -6.801 1.00 42.25 95 THR A C 1
ATOM 768 O O . THR A 1 95 ? 1.259 -42.560 -7.915 1.00 42.25 95 THR A O 1
ATOM 771 N N . VAL A 1 96 ? 2.992 -42.635 -6.490 1.00 42.25 96 VAL A N 1
ATOM 772 C CA . VAL A 1 96 ? 3.632 -43.854 -7.011 1.00 42.25 96 VAL A CA 1
ATOM 773 C C . VAL A 1 96 ? 4.357 -44.502 -5.837 1.00 42.25 96 VAL A C 1
ATOM 775 O O . VAL A 1 96 ? 5.484 -44.157 -5.490 1.00 42.25 96 VAL A O 1
ATOM 778 N N . ALA A 1 97 ? 3.614 -45.382 -5.166 1.00 42.56 97 ALA A N 1
ATOM 779 C CA . ALA A 1 97 ? 4.134 -46.378 -4.246 1.00 42.56 97 ALA A CA 1
ATOM 780 C C . ALA A 1 97 ? 5.017 -47.374 -5.016 1.00 42.56 97 ALA A C 1
ATOM 782 O O . ALA A 1 97 ? 4.815 -47.604 -6.207 1.00 42.56 97 ALA A O 1
ATOM 783 N N . GLY A 1 98 ? 6.021 -47.908 -4.322 1.00 49.31 98 GLY A N 1
ATOM 784 C CA . GLY A 1 98 ? 7.149 -48.622 -4.904 1.00 49.31 98 GLY A CA 1
ATOM 785 C C . GLY A 1 98 ? 6.812 -49.851 -5.747 1.00 49.31 98 GLY A C 1
ATOM 786 O O . GLY A 1 98 ? 5.863 -50.587 -5.486 1.00 49.31 98 GLY A O 1
ATOM 787 N N . THR A 1 99 ? 7.692 -50.105 -6.713 1.00 41.66 99 THR A N 1
ATOM 788 C CA . THR A 1 99 ? 7.729 -51.351 -7.477 1.00 41.66 99 THR A CA 1
ATOM 789 C C . THR A 1 99 ? 8.993 -52.105 -7.066 1.00 41.66 99 THR A C 1
ATOM 791 O O . THR A 1 99 ? 10.096 -51.741 -7.462 1.00 41.66 99 THR A O 1
ATOM 794 N N . LYS A 1 100 ? 8.840 -53.142 -6.233 1.00 44.69 100 LYS A N 1
ATOM 795 C CA . LYS A 1 100 ? 9.738 -54.307 -6.274 1.00 44.69 100 LYS A CA 1
ATOM 796 C C . LYS A 1 100 ? 9.412 -55.065 -7.557 1.00 44.69 100 LYS A C 1
ATOM 798 O O . LYS A 1 100 ? 8.230 -55.303 -7.747 1.00 44.69 100 LYS A O 1
ATOM 803 N N . PHE A 1 101 ? 10.393 -55.507 -8.346 1.00 42.84 101 PHE A N 1
ATOM 804 C CA . PHE A 1 101 ? 10.356 -56.804 -9.042 1.00 42.84 101 PHE A CA 1
ATOM 805 C C . PHE A 1 101 ? 11.735 -57.161 -9.634 1.00 42.84 101 PHE A C 1
ATOM 807 O O . PHE A 1 101 ? 12.242 -56.430 -10.477 1.00 42.84 101 PHE A O 1
ATOM 814 N N . LYS A 1 102 ? 12.208 -58.344 -9.213 1.00 41.41 102 LYS A N 1
ATOM 815 C CA . LYS A 1 102 ? 13.229 -59.248 -9.776 1.00 41.41 102 LYS A CA 1
ATOM 816 C C . LYS A 1 102 ? 14.712 -58.893 -9.641 1.00 41.41 102 LYS A C 1
ATOM 818 O O . LYS A 1 102 ? 15.170 -57.916 -10.259 1.00 41.41 102 LYS A O 1
#

Nearest PDB structures (foldseek):
  8uso-assembly1_A  TM=3.920E-01  e=5.782E+00  Homo sapiens

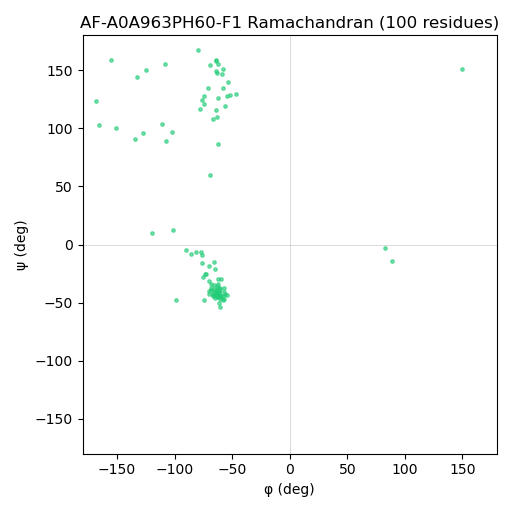pLDDT: mean 78.27, std 16.87, range [35.62, 97.0]

Radius of gyration: 19.99 Å; Cα contacts (8 Å, |Δi|>4): 50; chains: 1; bounding b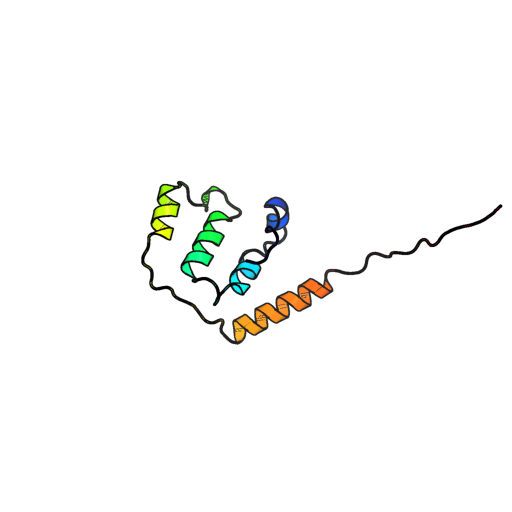ox: 34×73×27 Å

Mean predicted aligned error: 12.25 Å

Secondary structure (DSSP, 8-state):
--SSPPPPHHHHHH---HHHHHHTTBTTB-HHHHHHHHHHT-SSSTTS-SSHHHHHHHHT--------PPPHHHHHHHHHHHHHHHTTS-------------

Solvent-accessible surface area (backbone atoms only — not comparable to full-atom values): 6684 Å² total; per-residue (Å²): 132,90,88,65,84,79,80,55,69,77,62,32,72,79,59,71,54,61,71,65,57,54,58,70,41,51,72,79,46,38,48,69,60,52,51,53,52,49,37,66,65,40,89,52,73,84,71,23,66,92,40,71,65,59,47,49,53,62,71,66,50,86,63,77,80,46,58,68,72,78,49,73,67,55,51,52,51,54,54,50,54,50,54,60,55,48,75,74,63,81,79,82,89,85,81,84,77,86,82,86,81,136

Foldseek 3Di:
DLPDDDDDLVVVVVPNCLLLVLVVCQVVAFPLVSVLVCQCVDSDPVSHPPDPVSSVVSVPPPDPRDRPDDDPVNVVVSVVVVVVVVVVDDDDDDDDDDDDDD